Protein AF-A0A822XPY3-F1 (afdb_monomer)

Structure (mmCIF, N/CA/C/O backbone):
data_AF-A0A822XPY3-F1
#
_entry.id   AF-A0A822XPY3-F1
#
loop_
_atom_site.group_PDB
_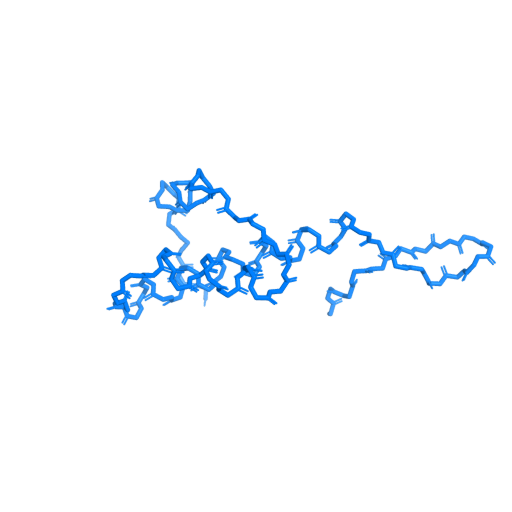atom_site.id
_atom_site.type_symbol
_atom_site.label_atom_id
_atom_site.label_alt_id
_atom_site.label_comp_id
_atom_site.label_asym_id
_atom_site.label_entity_id
_atom_site.label_seq_id
_atom_site.pdbx_PDB_ins_code
_atom_site.Cartn_x
_atom_site.Cartn_y
_atom_site.Cartn_z
_atom_site.occupancy
_atom_site.B_iso_or_equiv
_atom_site.auth_seq_id
_atom_site.auth_comp_id
_atom_site.auth_asym_id
_atom_site.auth_atom_id
_atom_site.pdbx_PDB_model_num
ATOM 1 N N . MET A 1 1 ? 16.461 -2.838 -4.126 1.00 47.06 1 MET A N 1
ATOM 2 C CA . MET A 1 1 ? 15.638 -1.755 -4.706 1.00 47.06 1 MET A CA 1
ATOM 3 C C . MET A 1 1 ? 14.641 -2.375 -5.674 1.00 47.06 1 MET A C 1
ATOM 5 O O . MET A 1 1 ? 15.080 -3.011 -6.618 1.00 47.06 1 MET A O 1
ATOM 9 N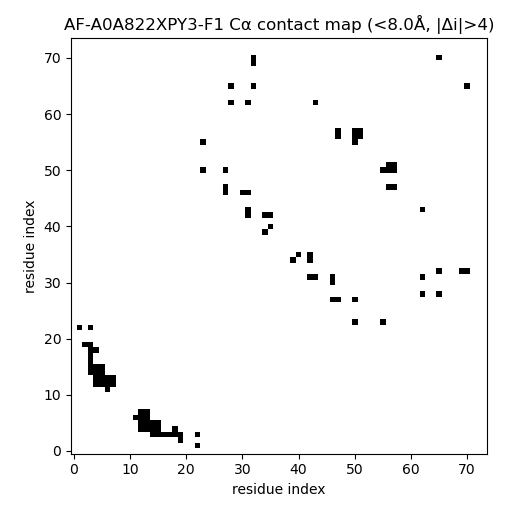 N . LEU A 1 2 ? 13.334 -2.239 -5.431 1.00 61.59 2 LEU A N 1
ATOM 10 C CA 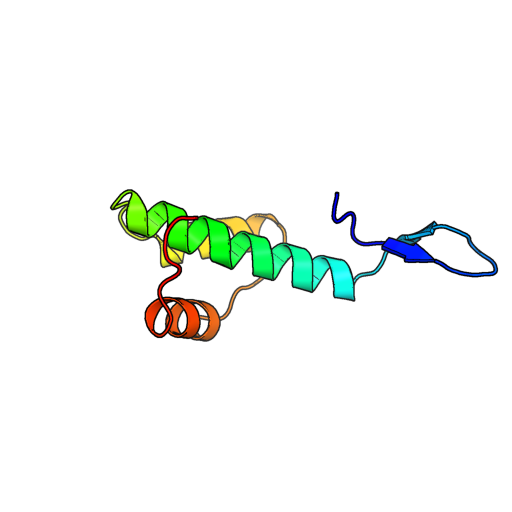. LEU A 1 2 ? 12.295 -2.573 -6.416 1.00 61.59 2 LEU A CA 1
ATOM 11 C C . LEU A 1 2 ? 11.943 -1.275 -7.147 1.00 61.59 2 LEU A C 1
ATOM 13 O O . LEU A 1 2 ? 11.000 -0.588 -6.771 1.00 61.59 2 LEU A O 1
ATOM 17 N N . VAL A 1 3 ? 12.784 -0.881 -8.102 1.00 71.50 3 VAL A N 1
ATOM 18 C CA . VAL A 1 3 ? 12.413 0.159 -9.072 1.00 71.50 3 VAL A CA 1
ATOM 19 C C . VAL A 1 3 ? 11.470 -0.519 -10.072 1.00 71.50 3 VAL A C 1
ATOM 21 O O . VAL A 1 3 ? 11.798 -1.626 -10.497 1.00 71.50 3 VAL A O 1
ATOM 24 N N . PRO A 1 4 ? 10.313 0.054 -10.431 1.00 86.31 4 PRO A N 1
ATOM 25 C CA . PRO A 1 4 ? 9.371 -0.573 -11.357 1.00 86.31 4 PRO A CA 1
ATOM 26 C C . PRO A 1 4 ? 9.912 -0.517 -12.791 1.00 86.31 4 PRO A C 1
ATOM 28 O O . PRO A 1 4 ? 9.654 0.416 -13.551 1.00 86.31 4 PRO A O 1
ATOM 31 N N . HIS A 1 5 ? 10.728 -1.511 -13.137 1.00 91.25 5 HIS A N 1
ATOM 32 C CA . HIS A 1 5 ? 11.376 -1.633 -14.436 1.00 91.25 5 HIS A CA 1
ATOM 33 C C . HIS A 1 5 ? 11.249 -3.051 -14.993 1.00 91.25 5 HIS A C 1
ATOM 35 O O . HIS A 1 5 ? 10.976 -4.007 -14.267 1.00 91.25 5 HIS A O 1
ATOM 41 N N . GLN A 1 6 ? 11.466 -3.174 -16.296 1.00 91.31 6 GLN A N 1
ATOM 42 C CA . GLN A 1 6 ? 11.613 -4.433 -17.015 1.00 91.31 6 GLN A CA 1
ATOM 43 C C . GLN A 1 6 ? 12.776 -4.326 -18.004 1.00 91.31 6 GLN A C 1
ATOM 45 O O . GLN A 1 6 ? 13.141 -3.233 -18.444 1.00 91.31 6 GLN A O 1
ATOM 50 N N . MET A 1 7 ? 13.363 -5.470 -18.349 1.00 92.81 7 MET A N 1
ATOM 51 C CA . MET A 1 7 ? 14.433 -5.545 -19.340 1.00 92.81 7 MET A CA 1
ATOM 52 C C . MET A 1 7 ? 13.837 -5.777 -20.728 1.00 92.81 7 MET A C 1
ATOM 54 O O . MET A 1 7 ? 13.231 -6.813 -20.988 1.00 92.81 7 MET A O 1
ATOM 58 N N . SER A 1 8 ? 14.036 -4.823 -21.632 1.00 91.56 8 SER A N 1
ATOM 59 C CA . SER A 1 8 ? 13.765 -4.969 -23.059 1.00 91.56 8 SER A CA 1
ATOM 60 C C . SER A 1 8 ? 15.062 -5.274 -23.800 1.00 91.56 8 SER A C 1
ATOM 62 O O . SER A 1 8 ? 16.030 -4.525 -23.700 1.00 91.56 8 SER A O 1
ATOM 64 N N . MET A 1 9 ? 15.064 -6.318 -24.631 1.00 91.38 9 MET A N 1
ATOM 65 C CA . MET A 1 9 ? 16.219 -6.669 -25.473 1.00 91.38 9 MET A CA 1
ATOM 66 C C . MET A 1 9 ? 16.636 -5.543 -26.433 1.00 91.38 9 MET A C 1
ATOM 68 O O . MET A 1 9 ? 17.790 -5.480 -26.841 1.00 91.38 9 MET A O 1
ATOM 72 N N . ARG A 1 10 ? 15.701 -4.658 -26.806 1.00 93.75 10 ARG A N 1
ATOM 73 C CA . ARG A 1 10 ? 15.938 -3.572 -27.769 1.00 93.75 10 ARG A CA 1
ATOM 74 C C . ARG A 1 10 ? 16.143 -2.217 -27.104 1.00 93.75 10 ARG A C 1
ATOM 76 O O . ARG A 1 10 ? 16.970 -1.439 -27.560 1.00 93.75 10 ARG A O 1
ATOM 83 N N . MET A 1 11 ? 15.352 -1.919 -26.076 1.00 90.38 11 MET A N 1
ATOM 84 C CA . MET A 1 11 ? 15.318 -0.596 -25.440 1.00 90.38 11 MET A CA 1
ATOM 85 C C . MET A 1 11 ? 16.071 -0.549 -24.103 1.00 90.38 11 MET A C 1
ATOM 87 O O . MET A 1 11 ? 16.160 0.512 -23.495 1.00 90.38 11 MET A O 1
ATOM 91 N N . GLY A 1 12 ? 16.623 -1.676 -23.641 1.00 92.00 12 GLY A N 1
ATOM 92 C CA . GLY A 1 12 ? 17.295 -1.764 -22.348 1.00 92.00 12 GLY A CA 1
ATOM 93 C C . GLY A 1 12 ? 16.304 -1.702 -21.184 1.00 92.00 12 GLY A C 1
ATOM 94 O O . GLY A 1 12 ? 15.249 -2.335 -21.225 1.00 92.00 12 GLY A O 1
ATOM 95 N N . VAL A 1 13 ? 16.647 -0.961 -20.129 1.00 91.69 13 VAL A N 1
ATOM 96 C CA . VAL A 1 13 ? 15.780 -0.783 -18.955 1.00 91.69 13 VAL A CA 1
ATOM 97 C C . VAL A 1 13 ? 14.614 0.125 -19.325 1.00 91.69 13 VAL A C 1
ATOM 99 O O . VAL A 1 13 ? 14.810 1.294 -19.647 1.00 91.69 13 VAL A O 1
ATOM 102 N N . VAL A 1 14 ? 13.396 -0.399 -19.237 1.00 93.31 14 VAL A N 1
ATOM 103 C CA . VAL A 1 14 ? 12.176 0.373 -19.489 1.00 93.31 14 VAL A CA 1
ATOM 104 C C . VAL A 1 14 ? 11.248 0.319 -18.287 1.00 93.31 14 VAL A C 1
ATOM 106 O O . VAL A 1 14 ? 11.319 -0.596 -17.467 1.00 93.31 14 VAL A O 1
ATOM 109 N N . PHE A 1 15 ? 10.381 1.320 -18.173 1.00 92.19 15 PHE A N 1
ATOM 110 C CA . PHE A 1 15 ? 9.370 1.368 -17.126 1.00 92.19 15 PHE A CA 1
ATOM 111 C C . PHE A 1 15 ? 8.407 0.173 -17.236 1.00 92.19 15 PHE A C 1
ATOM 113 O O . PHE A 1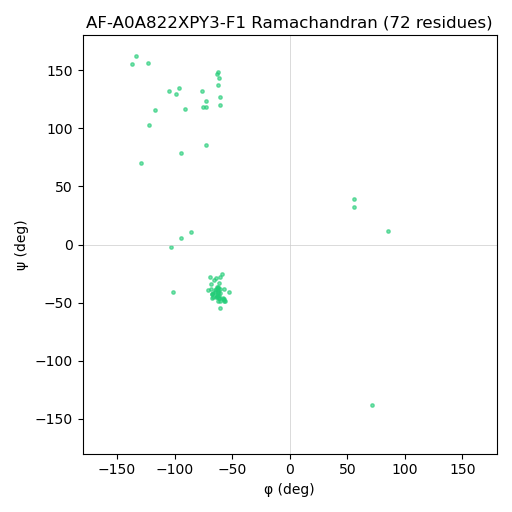 15 ? 8.070 -0.278 -18.336 1.00 92.19 15 PHE A O 1
ATOM 120 N N . ASN A 1 16 ? 7.992 -0.348 -16.083 1.00 92.69 16 ASN A N 1
ATOM 121 C CA . ASN A 1 16 ? 7.041 -1.448 -15.971 1.00 92.69 16 ASN A CA 1
ATOM 122 C C . ASN A 1 16 ? 5.839 -0.977 -15.125 1.00 92.69 16 ASN A C 1
ATOM 124 O O . ASN A 1 16 ? 5.984 -0.874 -13.900 1.00 92.69 16 ASN A O 1
ATOM 128 N N . PRO A 1 17 ? 4.689 -0.650 -15.749 1.00 90.75 17 PRO A N 1
ATOM 129 C CA . PRO A 1 17 ? 3.508 -0.190 -15.023 1.00 90.75 17 PRO A CA 1
ATOM 130 C C . PRO A 1 17 ? 2.957 -1.253 -14.065 1.00 90.75 17 PRO A C 1
ATOM 132 O O . PRO A 1 17 ? 2.584 -0.920 -12.943 1.00 90.75 17 PRO A O 1
ATOM 135 N N . GLU A 1 18 ? 3.005 -2.532 -14.428 1.00 91.00 18 GLU A N 1
ATOM 136 C CA . GLU A 1 18 ? 2.534 -3.630 -13.581 1.00 91.00 18 GLU A CA 1
ATOM 137 C C . GLU A 1 18 ? 3.388 -3.758 -12.305 1.00 91.00 18 GLU A C 1
ATOM 139 O O . GLU A 1 18 ? 2.886 -3.928 -11.192 1.00 91.00 18 GLU A O 1
ATOM 144 N N . ALA A 1 19 ? 4.707 -3.604 -12.432 1.00 91.75 19 ALA A N 1
ATOM 145 C CA . ALA A 1 19 ? 5.617 -3.593 -11.290 1.00 91.75 19 ALA A CA 1
ATOM 146 C C . ALA A 1 19 ? 5.385 -2.383 -10.375 1.00 91.75 19 ALA A C 1
ATOM 148 O O . ALA A 1 19 ? 5.618 -2.477 -9.165 1.00 91.75 1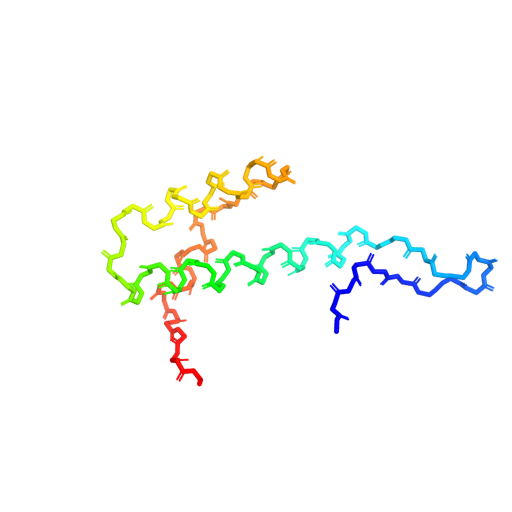9 ALA A O 1
ATOM 149 N N . LEU A 1 20 ? 4.934 -1.252 -10.929 1.00 92.44 20 LEU A N 1
ATOM 150 C CA . LEU A 1 20 ? 4.572 -0.078 -10.141 1.00 92.44 20 LEU A CA 1
ATOM 151 C C . LEU A 1 20 ? 3.319 -0.346 -9.295 1.00 92.44 20 LEU A C 1
ATOM 153 O O . LEU A 1 20 ? 3.316 0.001 -8.113 1.00 92.44 20 LEU A O 1
ATOM 157 N N . GLU A 1 21 ? 2.299 -1.003 -9.847 1.00 90.69 21 GLU A N 1
ATOM 158 C CA . GLU A 1 21 ? 1.092 -1.375 -9.095 1.00 90.69 21 GLU A CA 1
ATOM 159 C C . GLU A 1 21 ? 1.423 -2.313 -7.928 1.00 90.69 21 GLU A C 1
ATOM 161 O O . GLU A 1 21 ? 1.039 -2.051 -6.784 1.00 90.69 21 GLU A O 1
ATOM 166 N N . PHE A 1 22 ? 2.238 -3.348 -8.163 1.00 91.00 22 PHE A N 1
ATOM 167 C CA . PHE A 1 22 ? 2.701 -4.231 -7.087 1.00 91.00 22 PHE A CA 1
ATOM 168 C C . PHE A 1 22 ? 3.539 -3.496 -6.038 1.00 91.00 22 PHE A C 1
ATOM 170 O O . PHE A 1 22 ? 3.437 -3.778 -4.838 1.00 91.00 22 PHE A O 1
ATOM 177 N N . PHE A 1 23 ? 4.366 -2.540 -6.466 1.00 90.69 23 PHE A N 1
ATOM 178 C CA . PHE A 1 23 ? 5.124 -1.699 -5.550 1.00 90.69 23 PHE A CA 1
ATOM 179 C C . PHE A 1 23 ? 4.191 -0.864 -4.663 1.00 90.69 23 PHE A C 1
ATOM 181 O O . PHE A 1 23 ? 4.360 -0.872 -3.441 1.00 90.69 23 PHE A O 1
ATOM 188 N N . ALA A 1 24 ? 3.192 -0.197 -5.246 1.00 91.44 24 ALA A N 1
ATOM 189 C CA . ALA A 1 24 ? 2.212 0.602 -4.516 1.00 91.44 24 ALA A CA 1
ATOM 190 C C . ALA A 1 24 ? 1.394 -0.256 -3.538 1.00 91.44 24 ALA A C 1
ATOM 192 O O . ALA A 1 24 ? 1.300 0.087 -2.357 1.00 91.44 24 ALA A O 1
ATOM 193 N N . MET A 1 25 ? 0.909 -1.421 -3.979 1.00 91.50 25 MET A N 1
ATOM 194 C CA . MET A 1 25 ? 0.186 -2.377 -3.134 1.00 91.50 25 MET A CA 1
ATOM 195 C C . MET A 1 25 ? 1.034 -2.817 -1.932 1.00 91.50 25 MET A C 1
ATOM 197 O O . MET A 1 25 ? 0.592 -2.746 -0.784 1.00 91.50 25 MET A O 1
ATOM 201 N N . LYS A 1 26 ? 2.305 -3.181 -2.158 1.00 91.25 26 LYS A N 1
ATOM 202 C CA . LYS A 1 26 ? 3.231 -3.532 -1.071 1.00 91.25 26 LYS A CA 1
ATOM 203 C C . LYS A 1 26 ? 3.439 -2.372 -0.095 1.00 91.25 26 LYS A C 1
ATOM 205 O O . LYS A 1 26 ? 3.562 -2.600 1.110 1.00 91.25 26 LYS A O 1
ATOM 210 N N . LYS A 1 27 ? 3.514 -1.128 -0.575 1.00 91.44 27 LYS A N 1
ATOM 211 C CA . LYS A 1 27 ? 3.626 0.049 0.302 1.00 91.44 27 LYS A CA 1
ATOM 212 C C . LYS A 1 27 ? 2.361 0.262 1.130 1.00 91.44 27 LYS A C 1
ATOM 214 O O . LYS A 1 27 ? 2.495 0.491 2.330 1.00 91.44 27 LYS A O 1
ATOM 219 N N . ALA A 1 28 ? 1.178 0.104 0.541 1.00 92.94 28 ALA A N 1
ATOM 220 C CA . ALA A 1 28 ? -0.093 0.186 1.256 1.00 92.94 28 ALA A CA 1
ATOM 221 C C . ALA A 1 28 ? -0.173 -0.839 2.402 1.00 92.94 28 ALA A C 1
ATOM 223 O O . ALA A 1 28 ? -0.476 -0.457 3.532 1.00 92.94 28 ALA A O 1
ATOM 224 N N . PHE A 1 29 ? 0.210 -2.099 2.151 1.00 91.94 29 PHE A N 1
ATOM 225 C CA . PHE A 1 29 ? 0.259 -3.151 3.176 1.00 91.94 29 PHE A CA 1
ATOM 226 C C . PHE A 1 29 ? 1.137 -2.787 4.374 1.00 91.94 29 PHE A C 1
ATOM 228 O O . PHE A 1 29 ? 0.713 -2.907 5.527 1.00 91.94 29 PHE A O 1
ATOM 235 N N . ASN A 1 30 ? 2.354 -2.314 4.100 1.00 91.88 30 ASN A N 1
ATOM 236 C CA . ASN A 1 30 ? 3.303 -1.951 5.148 1.00 91.88 30 ASN A CA 1
ATOM 237 C C . ASN A 1 30 ? 2.831 -0.727 5.936 1.00 91.88 30 ASN A C 1
ATOM 239 O O . ASN A 1 30 ? 2.868 -0.740 7.162 1.00 91.88 30 ASN A O 1
ATOM 243 N N . VAL A 1 31 ? 2.364 0.320 5.249 1.00 94.06 31 VAL A N 1
ATOM 244 C CA . VAL A 1 31 ? 1.932 1.561 5.904 1.00 94.06 31 VAL A CA 1
ATOM 245 C C . VAL A 1 31 ? 0.682 1.336 6.748 1.00 94.06 31 VAL A C 1
ATOM 247 O O . VAL A 1 31 ? 0.662 1.758 7.901 1.00 94.06 31 VAL A O 1
ATOM 250 N N . TYR A 1 32 ? -0.323 0.621 6.238 1.00 95.19 32 TYR A N 1
ATOM 251 C CA . TYR A 1 32 ? -1.532 0.322 7.007 1.00 95.19 32 TYR A CA 1
ATOM 252 C C . TYR A 1 32 ? -1.216 -0.476 8.277 1.00 95.19 32 TYR A C 1
ATOM 254 O O . TYR A 1 32 ? -1.623 -0.086 9.374 1.00 95.19 32 TYR A O 1
ATOM 262 N N . SER A 1 33 ? -0.432 -1.550 8.136 1.00 93.62 33 SER A N 1
ATOM 263 C CA . SER A 1 33 ? -0.031 -2.402 9.261 1.00 93.62 33 SER A CA 1
ATOM 264 C C . SER A 1 33 ? 0.774 -1.618 10.295 1.00 93.62 33 SER A C 1
ATOM 266 O O . SER A 1 33 ? 0.487 -1.692 11.490 1.00 93.62 33 SER A O 1
ATOM 268 N N . TRP A 1 34 ? 1.725 -0.797 9.842 1.00 94.62 34 TRP A N 1
ATOM 269 C CA . TRP A 1 34 ? 2.543 0.043 10.712 1.00 94.62 34 TRP A CA 1
ATOM 270 C C . TRP A 1 34 ? 1.701 1.075 11.474 1.00 94.62 34 TRP A C 1
ATOM 272 O O . TRP A 1 34 ? 1.851 1.221 12.688 1.00 94.62 34 TRP A O 1
ATOM 282 N N . LEU A 1 35 ? 0.763 1.751 10.801 1.00 95.25 35 LEU A N 1
ATOM 283 C CA . LEU A 1 35 ? -0.138 2.717 11.438 1.00 95.25 35 LEU A CA 1
ATOM 284 C C . LEU A 1 35 ? -1.032 2.050 12.496 1.00 95.25 35 LEU A C 1
ATOM 286 O O . LEU A 1 35 ? -1.202 2.603 13.586 1.00 95.25 35 LEU A O 1
ATOM 290 N N . LYS A 1 36 ? -1.546 0.842 12.219 1.00 92.94 36 LYS A N 1
ATOM 291 C CA . LYS A 1 36 ? -2.317 0.059 13.196 1.00 92.94 36 LYS A CA 1
ATOM 292 C C . LYS A 1 36 ? -1.480 -0.347 14.406 1.00 92.94 36 LYS A C 1
ATOM 294 O O . LYS A 1 36 ? -1.944 -0.178 15.533 1.00 92.94 36 LYS A O 1
ATOM 299 N N . GLN A 1 37 ? -0.257 -0.836 14.194 1.00 92.19 37 GLN A N 1
ATOM 300 C CA . GLN A 1 37 ? 0.666 -1.211 15.275 1.00 92.19 37 GLN A CA 1
ATOM 301 C C . GLN A 1 37 ? 0.940 -0.033 16.223 1.00 92.19 37 GLN A C 1
ATOM 303 O O . GLN A 1 37 ? 0.952 -0.203 17.440 1.00 92.19 37 GLN A O 1
ATOM 308 N N . HIS A 1 38 ? 1.060 1.178 15.676 1.00 94.50 38 HIS A N 1
ATOM 309 C CA . HIS A 1 38 ? 1.282 2.408 16.443 1.00 94.50 38 HIS A CA 1
ATOM 310 C C . HIS A 1 38 ? -0.013 3.057 16.956 1.00 94.50 38 HIS A C 1
ATOM 312 O O . HIS A 1 38 ? 0.014 4.180 17.457 1.00 94.50 38 HIS A O 1
ATOM 318 N N . LYS A 1 39 ? -1.156 2.362 16.853 1.00 94.56 39 LYS A N 1
ATOM 319 C CA . LYS A 1 39 ? -2.475 2.823 17.319 1.00 94.56 39 LYS A CA 1
ATOM 320 C C . LYS A 1 39 ? -2.892 4.172 16.716 1.00 94.56 39 LYS A C 1
ATOM 322 O O . LYS A 1 39 ? -3.601 4.956 17.349 1.00 94.56 39 LYS A O 1
ATOM 327 N N . ILE A 1 40 ? -2.479 4.448 15.477 1.00 96.88 40 ILE A N 1
ATOM 328 C CA . ILE A 1 40 ? -2.862 5.672 14.777 1.00 96.88 40 ILE A CA 1
ATOM 329 C C . ILE A 1 40 ? -4.330 5.579 14.357 1.00 96.88 40 ILE A C 1
ATOM 331 O O . ILE A 1 40 ? -4.758 4.672 13.635 1.00 96.88 40 ILE A O 1
ATOM 335 N N . GLN A 1 41 ? -5.124 6.555 14.791 1.00 95.56 41 GLN A N 1
ATOM 336 C CA . GLN A 1 41 ? -6.536 6.624 14.432 1.00 95.56 41 GLN A CA 1
ATOM 337 C C . GLN A 1 41 ? -6.720 6.803 12.921 1.00 95.56 41 GLN A C 1
ATOM 339 O O . GLN A 1 41 ? -5.941 7.489 12.254 1.00 95.56 41 GLN A O 1
ATOM 344 N N . LYS A 1 42 ? -7.805 6.228 12.389 1.00 95.44 42 LYS A N 1
ATOM 345 C CA . LYS A 1 42 ? -8.177 6.316 10.966 1.00 95.44 42 LYS A CA 1
ATOM 346 C C . LYS A 1 42 ? -7.064 5.826 10.018 1.00 95.44 42 LYS A C 1
ATOM 348 O O . LYS A 1 42 ? -6.855 6.407 8.956 1.00 95.44 42 LYS A O 1
ATOM 353 N N . SER A 1 43 ? -6.365 4.748 10.392 1.00 95.62 43 SER A N 1
ATOM 354 C CA . SER A 1 43 ? -5.274 4.143 9.604 1.00 95.62 43 SER A CA 1
ATOM 355 C C . SER A 1 43 ? -5.671 3.831 8.149 1.00 95.62 43 SER A C 1
ATOM 357 O O . SER A 1 43 ? -4.899 4.125 7.236 1.00 95.62 43 SER A O 1
ATOM 359 N N . LYS A 1 44 ? -6.893 3.318 7.923 1.00 95.38 44 LYS A N 1
ATOM 360 C CA . LYS A 1 44 ? -7.448 3.016 6.586 1.00 95.38 44 LYS A CA 1
ATOM 361 C C . LYS A 1 44 ? -7.527 4.276 5.717 1.00 95.38 44 LYS A C 1
ATOM 363 O O . LYS A 1 44 ? -6.902 4.345 4.664 1.00 95.38 44 LYS A O 1
ATOM 368 N N . LEU A 1 45 ? -8.197 5.315 6.226 1.00 96.06 45 LEU A N 1
ATOM 369 C CA . LEU A 1 45 ? -8.349 6.606 5.546 1.00 96.06 45 LEU A CA 1
ATOM 370 C C . LEU A 1 45 ? -6.993 7.240 5.213 1.00 96.06 45 LEU A C 1
ATOM 372 O O . LEU A 1 45 ? -6.761 7.609 4.071 1.00 96.06 45 LEU A O 1
ATOM 376 N N . LYS A 1 46 ? -6.074 7.303 6.185 1.00 96.25 46 LYS A N 1
ATOM 377 C CA . LYS A 1 46 ? -4.740 7.894 5.985 1.00 96.25 46 LYS A CA 1
ATOM 378 C C . LYS A 1 46 ? -3.936 7.167 4.905 1.00 96.25 46 LYS A C 1
ATOM 380 O O . LYS A 1 46 ? -3.280 7.812 4.094 1.00 96.25 46 LYS A O 1
ATOM 385 N N . THR A 1 47 ? -3.993 5.835 4.894 1.00 96.19 47 THR A N 1
ATOM 386 C CA . THR A 1 47 ? -3.289 5.027 3.888 1.00 96.19 47 THR A CA 1
ATOM 387 C C . THR A 1 47 ? -3.897 5.228 2.501 1.00 96.19 47 THR A C 1
ATOM 389 O O . THR A 1 47 ? -3.159 5.406 1.534 1.00 96.19 47 THR A O 1
ATOM 392 N N . ARG A 1 48 ? -5.232 5.261 2.403 1.00 95.81 48 ARG A N 1
ATOM 393 C CA . ARG A 1 48 ? -5.946 5.517 1.146 1.00 95.81 48 ARG A CA 1
ATOM 394 C C . ARG A 1 48 ? -5.655 6.912 0.592 1.00 95.81 48 ARG A C 1
ATOM 396 O O . ARG A 1 48 ? -5.345 7.039 -0.586 1.00 95.81 48 ARG A O 1
ATOM 403 N N . ASP A 1 49 ? -5.688 7.940 1.437 1.00 96.25 49 ASP A N 1
ATOM 404 C CA . ASP A 1 49 ? -5.401 9.319 1.024 1.00 96.25 49 ASP A CA 1
ATOM 405 C C . ASP A 1 49 ? -3.961 9.459 0.503 1.00 96.25 49 ASP A C 1
ATOM 407 O O . ASP A 1 49 ? -3.731 10.118 -0.510 1.00 96.25 49 ASP A O 1
ATOM 411 N N . MET A 1 50 ? -2.999 8.774 1.133 1.00 95.31 50 MET A N 1
ATOM 412 C CA . MET A 1 50 ? -1.616 8.714 0.649 1.00 95.31 50 MET A CA 1
ATOM 413 C C . MET A 1 50 ? -1.515 8.027 -0.722 1.00 95.31 50 MET A C 1
ATOM 415 O O . MET A 1 50 ? -0.811 8.525 -1.597 1.00 95.31 50 MET A O 1
ATOM 419 N N . GLY A 1 51 ? -2.228 6.913 -0.928 1.00 94.75 51 GLY A N 1
ATOM 420 C CA . GLY A 1 51 ? -2.325 6.264 -2.239 1.00 94.75 51 GLY A CA 1
ATOM 421 C C . GLY A 1 51 ? -2.871 7.221 -3.299 1.00 94.75 51 GLY A C 1
ATOM 422 O O . GLY A 1 51 ? -2.256 7.394 -4.353 1.00 94.75 51 GLY A O 1
ATOM 423 N N . ARG A 1 52 ? -3.958 7.931 -2.974 1.00 95.31 52 ARG A N 1
ATOM 424 C CA . ARG A 1 52 ? -4.635 8.857 -3.889 1.00 95.31 52 ARG A CA 1
ATOM 425 C C . ARG A 1 52 ? -3.757 10.035 -4.293 1.00 95.31 52 ARG A C 1
ATOM 427 O O . ARG A 1 52 ? -3.764 10.424 -5.457 1.00 95.31 52 ARG A O 1
ATOM 434 N N . MET A 1 53 ? -2.961 10.569 -3.366 1.00 94.81 53 MET A N 1
ATOM 435 C CA . MET A 1 53 ? -1.960 11.605 -3.662 1.00 94.81 53 MET A CA 1
ATOM 436 C C . MET A 1 53 ? -0.902 11.143 -4.674 1.00 94.81 53 MET A C 1
ATOM 438 O O . MET A 1 53 ? -0.351 11.968 -5.397 1.00 94.81 53 MET A O 1
ATOM 442 N N . LEU A 1 54 ? -0.630 9.838 -4.736 1.00 91.75 54 LEU A N 1
ATOM 443 C CA . LEU A 1 54 ? 0.311 9.223 -5.673 1.00 91.75 54 LEU A CA 1
ATOM 444 C C . LEU A 1 54 ? -0.366 8.701 -6.953 1.00 91.75 54 LEU A C 1
ATOM 446 O O . LEU A 1 54 ? 0.304 8.084 -7.776 1.00 91.75 54 LEU A O 1
ATOM 450 N N . GLY A 1 55 ? -1.669 8.946 -7.130 1.00 93.06 55 GLY A N 1
ATOM 451 C CA . GLY A 1 55 ? -2.434 8.505 -8.298 1.00 93.06 55 GLY A CA 1
ATOM 452 C C . GLY A 1 55 ? -2.987 7.079 -8.209 1.00 93.06 55 GLY A C 1
ATOM 453 O O . GLY A 1 55 ? -3.475 6.572 -9.213 1.00 93.06 55 GLY A O 1
ATOM 454 N N . PHE A 1 56 ? -2.944 6.443 -7.034 1.00 93.31 56 PHE A N 1
ATOM 455 C CA . PHE A 1 56 ? -3.517 5.113 -6.809 1.00 93.31 56 PHE A CA 1
ATOM 456 C C . PHE A 1 56 ? -4.812 5.214 -6.018 1.00 93.31 56 PHE A C 1
ATOM 458 O O . PHE A 1 56 ? -4.849 5.840 -4.960 1.00 93.31 56 PHE A O 1
ATOM 465 N N . ASP A 1 57 ? -5.856 4.540 -6.483 1.00 93.62 57 ASP A N 1
ATOM 466 C CA . ASP A 1 57 ? -7.020 4.273 -5.648 1.00 93.62 57 ASP A CA 1
ATOM 467 C C . ASP A 1 57 ? -6.891 2.877 -5.036 1.00 93.62 57 ASP A C 1
ATOM 469 O O . ASP A 1 57 ? -6.481 1.931 -5.708 1.00 93.62 57 ASP A O 1
ATOM 473 N N . ILE A 1 58 ? -7.176 2.758 -3.742 1.00 93.56 58 ILE A N 1
ATOM 474 C CA . ILE A 1 58 ? -6.990 1.514 -2.991 1.00 93.56 58 ILE A CA 1
ATOM 475 C C . ILE A 1 58 ? -8.358 1.063 -2.498 1.00 93.56 58 ILE A C 1
ATOM 477 O O . ILE A 1 58 ? -8.967 1.745 -1.670 1.00 93.56 58 ILE A O 1
ATOM 481 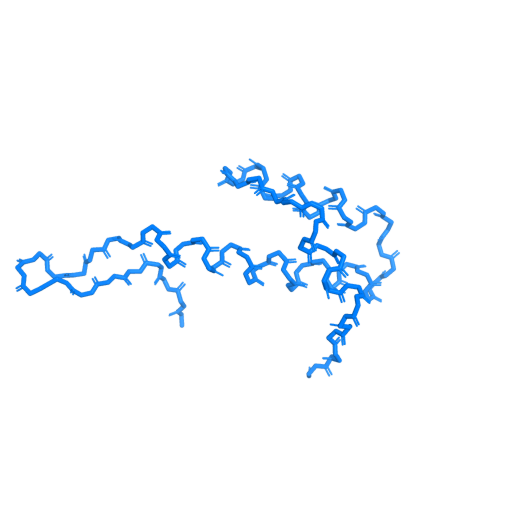N N . GLY A 1 59 ? -8.802 -0.092 -2.995 1.00 92.12 59 GLY A N 1
ATOM 482 C CA . GLY A 1 59 ? -10.062 -0.718 -2.606 1.00 92.12 59 GLY A CA 1
ATOM 483 C C . GLY A 1 59 ? -10.100 -1.094 -1.127 1.00 92.12 59 GLY A C 1
ATOM 484 O O . GLY A 1 59 ? -9.078 -1.433 -0.517 1.00 92.12 59 GLY A O 1
ATOM 485 N N . ASP A 1 60 ? -11.296 -1.036 -0.547 1.00 93.19 60 ASP A N 1
ATOM 486 C CA . ASP A 1 60 ? -11.510 -1.349 0.863 1.00 93.19 60 ASP A CA 1
ATOM 487 C C . ASP A 1 60 ? -11.191 -2.823 1.174 1.00 93.19 60 ASP A C 1
ATOM 489 O O . ASP A 1 60 ? -10.703 -3.111 2.270 1.00 93.19 60 ASP A O 1
ATOM 493 N N . GLU A 1 61 ? -11.353 -3.708 0.187 1.00 92.69 61 GLU A N 1
ATOM 494 C CA . GLU A 1 61 ? -11.112 -5.152 0.247 1.00 92.69 61 GLU A CA 1
ATOM 495 C C . GLU A 1 61 ? -9.649 -5.480 0.558 1.00 92.69 61 GLU A C 1
ATOM 497 O O . GLU A 1 61 ? -9.348 -6.461 1.240 1.00 92.69 61 GLU A O 1
ATOM 502 N N . LEU A 1 62 ? -8.719 -4.639 0.088 1.00 90.25 62 LEU A N 1
ATOM 503 C CA . LEU A 1 62 ? -7.294 -4.822 0.346 1.00 90.25 62 LEU A CA 1
ATOM 504 C C . LEU A 1 62 ? -6.987 -4.676 1.839 1.00 90.25 62 LEU A C 1
ATOM 506 O O . LEU A 1 62 ? -6.171 -5.415 2.383 1.00 90.25 62 LEU A O 1
ATOM 510 N N . PHE A 1 63 ? -7.639 -3.725 2.506 1.00 93.31 63 PHE A N 1
ATOM 511 C CA . PHE A 1 63 ? -7.471 -3.523 3.942 1.00 93.31 63 PHE A CA 1
ATOM 512 C C . PHE A 1 63 ? -8.116 -4.646 4.743 1.00 93.31 63 PHE A C 1
ATOM 514 O O . PHE A 1 63 ? -7.524 -5.113 5.715 1.00 93.31 63 PHE A O 1
ATOM 521 N N . ASP A 1 64 ? -9.284 -5.104 4.297 1.00 93.81 64 ASP A N 1
ATOM 522 C CA . ASP A 1 64 ? -10.007 -6.201 4.930 1.00 93.81 64 ASP A CA 1
ATOM 523 C C . ASP A 1 64 ? -9.176 -7.499 4.872 1.00 93.81 64 ASP A C 1
ATOM 525 O O . ASP A 1 64 ? -9.101 -8.235 5.856 1.00 93.81 64 ASP A O 1
ATOM 529 N N . LEU A 1 65 ? -8.442 -7.724 3.772 1.00 91.38 65 LEU A N 1
ATOM 530 C CA . LEU A 1 65 ? -7.484 -8.826 3.639 1.00 91.38 65 LEU A CA 1
ATOM 531 C C . LEU A 1 65 ? -6.330 -8.739 4.656 1.00 91.38 65 LEU A C 1
ATOM 533 O O . LEU A 1 65 ? -5.939 -9.754 5.232 1.00 91.38 65 LEU A O 1
ATOM 537 N N . ILE A 1 66 ? -5.781 -7.543 4.900 1.00 90.44 66 ILE A N 1
ATOM 538 C CA . ILE A 1 66 ? -4.705 -7.345 5.893 1.00 90.44 66 ILE A CA 1
ATOM 539 C C . ILE A 1 66 ? -5.236 -7.563 7.310 1.00 90.44 66 ILE A C 1
ATOM 541 O O . ILE A 1 66 ? -4.542 -8.120 8.158 1.00 90.44 66 ILE A O 1
ATOM 545 N N . ASP A 1 67 ? -6.464 -7.121 7.579 1.00 92.56 67 ASP A N 1
ATOM 546 C CA . ASP A 1 67 ? -7.100 -7.302 8.881 1.00 92.56 67 ASP A CA 1
ATOM 547 C C . ASP A 1 67 ? -7.419 -8.777 9.162 1.00 92.56 67 ASP A C 1
ATOM 549 O O . ASP A 1 67 ? -7.272 -9.218 10.304 1.00 92.56 67 ASP A O 1
ATOM 553 N N . ALA A 1 68 ? -7.771 -9.553 8.131 1.00 93.25 68 ALA A N 1
ATOM 554 C CA . ALA A 1 68 ? -7.927 -11.006 8.216 1.00 93.25 68 ALA A CA 1
ATOM 555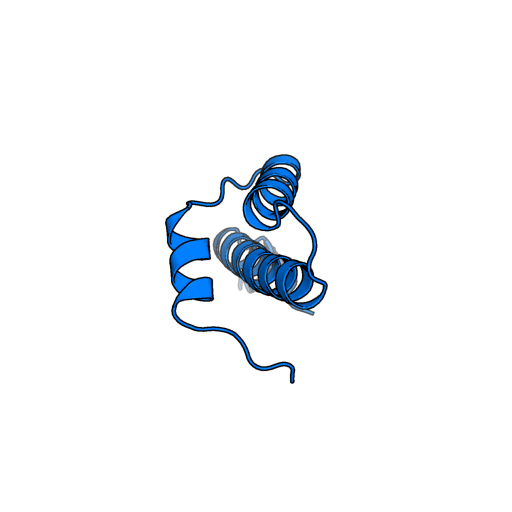 C C . ALA A 1 68 ? -6.591 -11.752 8.413 1.00 93.25 68 ALA A C 1
ATOM 557 O O . ALA A 1 68 ? -6.566 -12.832 9.008 1.00 93.25 68 ALA A O 1
ATOM 558 N N . HIS A 1 69 ? -5.479 -11.179 7.942 1.00 89.12 69 HIS A N 1
ATOM 559 C CA . HIS A 1 69 ? -4.143 -11.778 7.996 1.00 89.12 69 HIS A CA 1
ATOM 560 C C . HIS A 1 69 ? -3.110 -10.804 8.586 1.00 89.12 69 HIS A C 1
ATOM 562 O O . HIS A 1 69 ? -2.240 -10.304 7.865 1.00 89.12 69 HIS A O 1
ATOM 568 N N . PRO A 1 70 ? -3.181 -10.519 9.901 1.00 80.06 70 PRO A N 1
ATOM 569 C CA . PRO A 1 70 ? -2.303 -9.545 10.530 1.00 80.06 70 PRO A CA 1
ATOM 570 C C . PRO A 1 70 ? -0.83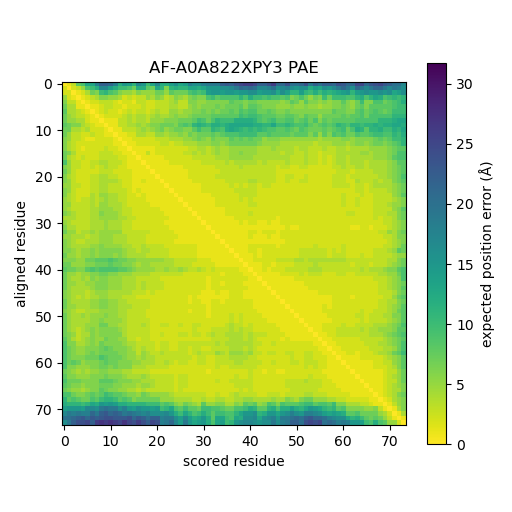4 -9.960 10.396 1.00 80.06 70 PRO A C 1
ATOM 572 O O . PRO A 1 70 ? -0.439 -11.069 10.755 1.00 80.06 70 PRO A O 1
ATOM 575 N N . ILE A 1 71 ? -0.016 -9.043 9.881 1.00 72.75 71 ILE A N 1
ATOM 576 C CA . ILE A 1 71 ? 1.415 -9.263 9.673 1.00 72.75 71 ILE A CA 1
ATOM 577 C C . ILE A 1 71 ? 2.120 -9.187 11.035 1.00 72.75 71 ILE A C 1
ATOM 579 O O . ILE A 1 71 ? 2.094 -8.139 11.690 1.00 72.75 71 ILE A O 1
ATOM 583 N N . SER A 1 72 ? 2.757 -10.281 11.468 1.00 66.19 72 SER A N 1
ATOM 584 C CA . SER A 1 72 ? 3.652 -10.241 12.631 1.00 66.19 72 SER A CA 1
ATOM 585 C C . SER A 1 72 ? 4.823 -9.297 12.348 1.00 66.19 72 SER A C 1
ATOM 587 O O . SER A 1 72 ? 5.372 -9.341 11.245 1.00 66.19 72 SER A O 1
ATOM 589 N N . PRO A 1 73 ? 5.225 -8.447 13.308 1.00 61.25 73 PRO A N 1
ATOM 590 C CA . PRO A 1 73 ? 6.424 -7.639 13.151 1.00 61.25 73 PRO A CA 1
ATOM 591 C C . PRO A 1 73 ? 7.631 -8.573 12.984 1.00 61.25 73 PRO A C 1
ATOM 593 O O . PRO A 1 73 ? 7.876 -9.429 13.833 1.00 61.25 73 PRO A O 1
ATOM 596 N N . SER A 1 74 ? 8.317 -8.441 11.848 1.00 57.06 74 SER A N 1
ATOM 597 C CA . SER A 1 74 ? 9.603 -9.084 11.551 1.00 57.06 74 SER A CA 1
ATOM 598 C C . SER A 1 74 ? 10.753 -8.399 12.269 1.00 57.06 74 SER A C 1
ATOM 600 O O . SER A 1 74 ? 10.711 -7.147 12.311 1.00 57.06 74 SER A O 1
#

Solvent-accessible surface area (backbone atoms only — not c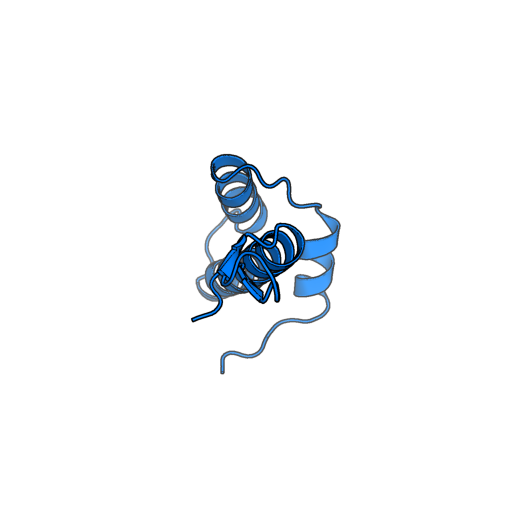omparable to full-atom values): 4491 Å² total; per-residue (Å²): 133,90,70,43,58,43,84,38,97,85,75,39,80,37,81,25,72,70,49,40,52,54,49,52,52,55,49,47,56,51,49,36,51,51,30,50,76,70,66,44,80,63,30,68,60,56,43,37,53,55,35,44,77,73,76,36,87,69,63,72,65,63,55,52,52,43,69,76,52,70,79,73,90,127

Foldseek 3Di:
DQQQWDQDPPPGTDHHVVSVVVVLLVVLLVQLLVCVVVVNPPSVVVSQVVCVVVVHGDDPVSVVVCVVPPDDDD

InterPro domains:
  IPR014946 Protein chlororespiratory reduction 6 [PF08847] (1-65)
  IPR014946 Protein chlororespiratory reduction 6 [PTHR35724] (1-73)

Organism: Nelumbo nucifera (NCBI:txid4432)

Sequence (74 aa):
MLVPHQMSMRMGVVFNPEALEFFAMKKAFNVYSWLKQHKIQKSKLKTRDMGRMLGFDIGDELFDLIDAHPISPS

Nearest PDB structures (foldseek):
  2h09-assembly1_A-2  TM=3.261E-01  e=4.446E+00  Escherichia coli

Mean predicted aligned error: 4.6 Å

pLDDT: mean 89.9, std 9.52, range [47.06, 96.88]

Secondary structure (DSSP, 8-state):
---SEEEETTTEEEE-HHHHHHHHHHHHHHHHHHHHHTT-TTHHHHHHHHHHHTT----HHHHHHHHHSPPPP-

Radius of gyration: 14.77 Å; Cα contacts (8 Å, |Δi|>4): 51; chains: 1; bounding box: 29×23×45 Å